Protein 3VZ9 (pdb70)

Solvent-accessible surface area: 9589 Å² total; per-residue (Å²): 134,168,124,157,93,103,68,67,76,63,1,58,69,17,3,40,112,18,0,4,0,36,11,97,188,53,131,111,158,21,37,27,0,3,0,67,12,5,17,85,188,66,37,85,72,71,0,37,0,7,9,16,94,35,169,145,53,48,36,64,30,62,47,24,83,28,104,19,159,38,11,89,111,29,37,94,53,1,94,118,57,115,54,7,16,2,0,0,6,17,0,13,130,14,0,48,54,48,5,154,152,83,111,116,26,22,114,31,0,56,82,0,1,82,1,69,12,37,57,143,24,123,103,45,95,2,61,6,73,18,79,29,114,112,161,44,116,113,5,90,46,83,22,66,173,99,61,113,4,126,13,0,44,77,0,14,86,46,7,57,43,88,77

Sequence (163 aa):
TKERVERLCKSKELFEERLGLEIRRIHNEQLQFIFRHIDHKDPDKPYMFTLSINEQGDYEVTSCTPPLDCISEFQLKVRETNNFSAFIANIRKAFTALSFKQSYVTQLYYKISRIDWDYEVEPARIKGIHYGPDIAQPINMDSSHHSRCFISDYLWSLVPTAW

Secondary structure (DSSP, 8-state):
-HHHHHHHHHHHHHHHHHHTEEEEEETTTEEEEEE-S-STT-TT--EEEEEEE-TTS-EEEEEEES--TTHHHHHHHHHHH--HHHHHHHHHHHHHHHHHHH-/-HHHHHHHHH-EEE-SSS-TTEEEEEE-SSSPPEEEEEE-TTS-HHHHHHHHHHTS----

Radius of gyration: 15.78 Å; Cα contacts (8 Å, |Δi|>4): 241; chains: 2; bounding box: 32×42×46 Å

CATH classification: 3.30.457.50

B-factor: mean 16.28, std 9.47, range [6.33, 53.16]

Nearest PDB structures (foldseek):
  3vza-assembly1_D  TM=9.635E-01  e=3.855E-10  Gallus gallus
  8ppr-assembly1_F  TM=9.169E-01  e=2.476E-07  Homo sapiens
  2ve7-assembly2_D  TM=8.907E-01  e=8.354E-07  Homo sapiens
  8q5h-assembly1_4  TM=8.293E-01  e=1.689E-06  Homo sapiens
  6sy0-assembly1_B  TM=5.023E-01  e=5.402E+00  Plasmodium falciparum 3D7

Structure (mmCIF, N/CA/C/O backbone):
data_3VZ9
#
_entry.id   3VZ9
#
_cell.length_a   47.321
_cell.length_b   58.137
_cell.length_c   58.479
_cell.angle_alpha   90.00
_cell.angle_beta   90.00
_cell.angle_gamma   90.00
#
_symmetry.space_group_name_H-M   'P 21 21 21'
#
loop_
_entity.id
_entity.type
_entity.pdbx_description
1 polymer 'Uncharacterized protein'
2 polymer 'Spc24 protein'
3 water water
#
loop_
_atom_site.group_PDB
_atom_site.id
_atom_site.type_symbol
_atom_site.label_atom_id
_atom_site.label_alt_id
_atom_site.label_comp_id
_atom_site.label_asym_id
_atom_site.label_entity_id
_atom_site.label_seq_id
_atom_site.pdbx_PDB_ins_code
_atom_site.Cartn_x
_atom_site.Cartn_y
_atom_site.Cartn_z
_atom_site.occupancy
_atom_site.B_iso_or_equiv
_atom_site.auth_seq_id
_atom_site.auth_comp_id
_atom_site.auth_asym_id
_atom_site.auth_atom_id
_atom_site.pdbx_PDB_model_num
ATOM 1 N N . THR A 1 3 ? -2.410 -16.623 -21.757 1.00 51.06 131 THR B N 1
ATOM 2 C CA . THR A 1 3 ? -2.461 -15.879 -20.504 1.00 44.86 131 THR B CA 1
ATOM 3 C C . THR A 1 3 ? -3.792 -16.103 -19.789 1.00 34.53 131 THR B C 1
ATOM 4 O O . THR A 1 3 ? -3.929 -15.810 -18.599 1.00 34.93 131 THR B O 1
ATOM 8 N N . LYS A 1 4 ? -4.766 -16.630 -20.526 1.00 39.27 132 LYS B N 1
ATOM 9 C CA . LYS A 1 4 ? -6.077 -16.937 -19.967 1.00 36.20 132 LYS B CA 1
ATOM 10 C C . LYS A 1 4 ? -5.960 -17.971 -18.858 1.00 31.38 132 LYS B C 1
ATOM 11 O O . LYS A 1 4 ? -6.650 -17.882 -17.842 1.00 30.25 132 LYS B O 1
ATOM 17 N N . GLU A 1 5 ? -5.082 -18.950 -19.060 1.00 32.28 133 GLU B N 1
ATOM 18 C CA . GLU A 1 5 ? -4.817 -19.960 -18.043 1.00 30.62 133 GLU B CA 1
ATOM 19 C C . GLU A 1 5 ? -4.300 -19.318 -16.762 1.00 29.30 133 GLU B C 1
ATOM 20 O O . GLU A 1 5 ? -4.780 -19.623 -15.674 1.00 26.05 133 GLU B O 1
ATOM 26 N N . ARG A 1 6 ? -3.332 -18.417 -16.898 1.00 30.23 134 ARG B N 1
ATOM 27 C CA . ARG A 1 6 ? -2.726 -17.782 -15.731 1.00 28.48 134 ARG B CA 1
ATOM 28 C C . ARG A 1 6 ? -3.723 -16.963 -14.912 1.00 24.58 134 ARG B C 1
ATOM 29 O O . ARG A 1 6 ? -3.773 -17.088 -13.691 1.00 23.45 134 ARG B O 1
ATOM 37 N N . VAL A 1 7 ? -4.515 -16.133 -15.584 1.00 25.54 135 VAL B N 1
ATOM 38 C CA . VAL A 1 7 ? -5.506 -15.300 -14.903 1.00 27.54 135 VAL B CA 1
ATOM 39 C C . VAL A 1 7 ? -6.559 -16.155 -14.199 1.00 22.73 135 VAL B C 1
ATOM 40 O O . VAL A 1 7 ? -6.955 -15.875 -13.064 1.00 22.35 135 VAL B O 1
ATOM 44 N N . GLU A 1 8 ? -7.001 -17.202 -14.888 1.00 22.81 136 GLU B N 1
ATOM 45 C CA . GLU A 1 8 ? -7.936 -18.166 -14.328 1.00 23.35 136 GLU B CA 1
ATOM 46 C C . GLU A 1 8 ? -7.374 -18.799 -13.066 1.00 21.24 136 GLU B C 1
ATOM 47 O O . GLU A 1 8 ? -8.072 -18.909 -12.060 1.00 18.64 136 GLU B O 1
ATOM 53 N N . ARG A 1 9 ? -6.112 -19.215 -13.125 1.00 21.67 137 ARG B N 1
ATOM 54 C CA . ARG A 1 9 ? -5.464 -19.839 -11.980 1.00 21.01 137 ARG B CA 1
ATOM 55 C C . ARG A 1 9 ? -5.341 -18.864 -10.820 1.00 17.44 137 ARG B C 1
ATOM 56 O O . ARG A 1 9 ? -5.478 -19.264 -9.670 1.00 16.96 137 ARG B O 1
ATOM 64 N N . LEU A 1 10 ? -5.095 -17.590 -11.120 1.00 17.68 138 LEU B N 1
ATOM 65 C CA . LEU A 1 10 ? -5.015 -16.575 -10.069 1.00 17.45 138 LEU B CA 1
ATOM 66 C C . LEU A 1 10 ? -6.355 -16.387 -9.359 1.00 15.22 138 LEU B C 1
ATOM 67 O O . LEU A 1 10 ? -6.402 -16.255 -8.136 1.00 14.60 138 LEU B O 1
ATOM 72 N N . CYS A 1 11 ? -7.440 -16.367 -10.125 1.00 15.46 139 CYS B N 1
ATOM 73 C CA . CYS A 1 11 ? -8.775 -16.283 -9.544 1.00 14.50 139 CYS B CA 1
ATOM 74 C C . CYS A 1 11 ? -9.040 -17.506 -8.686 1.00 12.97 139 CYS B C 1
ATOM 75 O O . CYS A 1 11 ? -9.496 -17.393 -7.550 1.00 11.99 139 CYS B O 1
ATOM 78 N N . LYS A 1 12 ? -8.759 -18.677 -9.251 1.00 13.48 140 LYS B N 1
ATOM 79 C CA . LYS A 1 12 ? -9.019 -19.921 -8.553 1.00 12.55 140 LYS B CA 1
ATOM 80 C C . LYS A 1 12 ? -8.252 -19.977 -7.239 1.00 11.02 140 LYS B C 1
ATOM 81 O O . LYS A 1 12 ? -8.797 -20.371 -6.210 1.00 10.54 140 LYS B O 1
ATOM 87 N N . SER A 1 13 ? -6.983 -19.582 -7.279 1.00 11.35 141 SER B N 1
ATOM 88 C CA . SER A 1 13 ? -6.154 -19.556 -6.084 1.00 11.46 141 SER B CA 1
ATOM 89 C C . SER A 1 13 ? -6.750 -18.655 -5.005 1.00 9.85 141 SER B C 1
ATOM 90 O O . SER A 1 13 ? -6.853 -19.055 -3.844 1.00 9.90 141 SER B O 1
ATOM 93 N N . LYS A 1 14 ? -7.139 -17.442 -5.383 1.00 10.79 142 LYS B N 1
ATOM 94 C CA . LYS A 1 14 ? -7.756 -16.512 -4.441 1.00 9.38 142 LYS B CA 1
ATOM 95 C C . LYS A 1 14 ? -8.953 -17.161 -3.771 1.00 8.48 142 LYS B C 1
ATOM 96 O O . LYS A 1 14 ? -9.124 -17.086 -2.551 1.00 8.32 142 LYS B O 1
ATOM 102 N N . GLU A 1 15 ? -9.800 -17.780 -4.578 1.00 8.54 143 GLU B N 1
ATOM 103 C CA . GLU A 1 15 ? -11.038 -18.331 -4.063 1.00 8.13 143 GLU B CA 1
ATOM 104 C C . GLU A 1 15 ? -10.795 -19.537 -3.153 1.00 7.31 143 GLU B C 1
ATOM 105 O O . GLU A 1 15 ? -11.408 -19.657 -2.089 1.00 8.75 143 GLU B O 1
ATOM 111 N N . LEU A 1 16 ? -9.903 -20.430 -3.570 1.00 8.54 144 LEU B N 1
ATOM 112 C CA . LEU A 1 16 ? -9.539 -21.570 -2.732 1.00 8.81 144 LEU B CA 1
ATOM 113 C C . LEU A 1 16 ? -8.922 -21.124 -1.409 1.00 8.18 144 LEU B C 1
ATOM 114 O O . LEU A 1 16 ? -9.255 -21.667 -0.351 1.00 8.58 144 LEU B O 1
ATOM 119 N N . PHE A 1 17 ? -8.021 -20.153 -1.462 1.00 8.62 145 PHE B N 1
ATOM 120 C CA . PHE A 1 17 ? -7.415 -19.647 -0.241 1.00 9.13 145 PHE B CA 1
ATOM 121 C C . PHE A 1 17 ? -8.467 -19.030 0.670 1.00 7.51 145 PHE B C 1
ATOM 122 O O . PHE A 1 17 ? -8.465 -19.280 1.890 1.00 7.88 145 PHE B O 1
ATOM 130 N N . GLU A 1 18 ? -9.353 -18.215 0.109 1.00 7.29 146 GLU B N 1
ATOM 131 C CA . GLU A 1 18 ? -10.341 -17.551 0.934 1.00 8.12 146 GLU B CA 1
ATOM 132 C C . GLU A 1 18 ? -11.206 -18.571 1.669 1.00 7.96 146 GLU B C 1
ATOM 133 O O . GLU A 1 18 ? -11.464 -18.431 2.878 1.00 8.77 146 GLU B O 1
ATOM 139 N N . GLU A 1 19 ? -11.636 -19.597 0.948 1.00 7.81 147 GLU B N 1
ATOM 140 C CA . GLU A 1 19 ? -12.484 -20.630 1.523 1.00 9.30 147 GLU B CA 1
ATOM 141 C C . GLU A 1 19 ? -11.740 -21.510 2.516 1.00 8.71 147 GLU B C 1
ATOM 142 O O . GLU A 1 19 ? -12.256 -21.809 3.598 1.00 12.74 147 GLU B O 1
ATOM 148 N N . ARG A 1 20 ? -10.537 -21.938 2.156 1.00 8.00 148 ARG B N 1
ATOM 149 C CA . ARG A 1 20 ? -9.810 -22.895 2.982 1.00 7.95 148 ARG B CA 1
ATOM 150 C C . ARG A 1 20 ? -9.173 -22.265 4.212 1.00 7.39 148 ARG B C 1
ATOM 151 O O . ARG A 1 20 ? -9.165 -22.876 5.299 1.00 8.36 148 ARG B O 1
ATOM 159 N N . LEU A 1 21 ? -8.618 -21.069 4.051 1.00 6.67 149 LEU B N 1
ATOM 160 C CA . LEU A 1 21 ? -8.013 -20.379 5.184 1.00 6.97 149 LEU B CA 1
ATOM 161 C C . LEU A 1 21 ? -9.032 -19.605 6.014 1.00 6.93 149 LEU B C 1
ATOM 162 O O . LEU A 1 21 ? -8.733 -19.165 7.124 1.00 7.96 149 LEU B O 1
ATOM 167 N N . GLY A 1 22 ? -10.220 -19.374 5.465 1.00 6.85 150 GLY B N 1
ATOM 168 C CA . GLY A 1 22 ? -11.179 -18.508 6.132 1.00 7.77 150 GLY B CA 1
ATOM 169 C C . GLY A 1 22 ? -10.669 -17.078 6.269 1.00 6.67 150 GLY B C 1
ATOM 170 O O . GLY A 1 22 ? -10.857 -16.435 7.303 1.00 9.11 150 GLY B O 1
ATOM 171 N N . LEU A 1 23 ? -9.993 -16.586 5.239 1.00 6.62 151 LEU B N 1
ATOM 172 C CA . LEU A 1 23 ? -9.435 -15.237 5.242 1.00 6.43 151 LEU B CA 1
ATOM 173 C C . LEU A 1 23 ? -9.778 -14.556 3.931 1.00 6.33 151 LEU B C 1
ATOM 174 O O . LEU A 1 23 ? -9.397 -15.047 2.875 1.00 6.78 151 LEU B O 1
ATOM 179 N N . GLU A 1 24 ? -10.511 -13.444 4.020 1.00 6.42 152 GLU B N 1
ATOM 180 C CA . GLU A 1 24 ? -10.861 -12.612 2.883 1.00 6.84 152 GLU B CA 1
ATOM 181 C C . GLU A 1 24 ? -10.063 -11.318 2.997 1.00 6.75 152 GLU B C 1
ATOM 182 O O . GLU A 1 24 ? -9.911 -10.784 4.088 1.00 8.04 152 GLU B O 1
ATOM 188 N N . ILE A 1 25 ? -9.547 -10.824 1.880 1.00 7.53 153 ILE B N 1
ATOM 189 C CA . ILE A 1 25 ? -8.744 -9.610 1.882 1.00 7.58 153 ILE B CA 1
ATOM 190 C C . ILE A 1 25 ? -9.443 -8.616 0.963 1.00 8.43 153 ILE B C 1
ATOM 191 O O . ILE A 1 25 ? -9.620 -8.891 -0.224 1.00 10.96 153 ILE B O 1
ATOM 196 N N . ARG A 1 26 ? -9.871 -7.480 1.517 1.00 8.35 154 ARG B N 1
ATOM 197 C CA . ARG A 1 26 ? -10.709 -6.511 0.809 1.00 9.45 154 ARG B CA 1
ATOM 198 C C . ARG A 1 26 ? -10.000 -5.177 0.689 1.00 9.09 154 ARG B C 1
ATOM 199 O O . ARG A 1 26 ? -9.497 -4.657 1.678 1.00 10.11 154 ARG B O 1
ATOM 207 N N . ARG A 1 27 ? -9.991 -4.602 -0.511 1.00 11.21 155 ARG B N 1
ATOM 208 C CA . ARG A 1 27 ? -9.398 -3.291 -0.727 1.00 12.07 155 ARG B CA 1
ATOM 209 C C . ARG A 1 27 ? -10.392 -2.197 -0.387 1.00 12.89 155 ARG B C 1
ATOM 210 O O . ARG A 1 27 ? -11.522 -2.193 -0.891 1.00 15.62 155 ARG B O 1
ATOM 218 N N . ILE A 1 28 ? -9.963 -1.214 0.398 1.00 14.20 156 ILE B N 1
ATOM 219 C CA . ILE A 1 28 ? -10.826 -0.092 0.721 1.00 16.22 156 ILE B CA 1
ATOM 220 C C . ILE A 1 28 ? -10.107 1.231 0.467 1.00 18.72 156 ILE B C 1
ATOM 221 O O . ILE A 1 28 ? -8.969 1.253 -0.006 1.00 19.25 156 ILE B O 1
ATOM 226 N N . HIS A 1 29 ? -10.789 2.329 0.773 1.00 21.26 157 HIS B N 1
ATOM 227 C CA . HIS A 1 29 ? -10.274 3.675 0.540 1.00 24.81 157 HIS B CA 1
ATOM 228 C C . HIS A 1 29 ? -8.932 3.928 1.221 1.00 23.84 157 HIS B C 1
ATOM 229 O O . HIS A 1 29 ? -8.562 3.232 2.168 1.00 23.71 157 HIS B O 1
ATOM 236 N N . ASN A 1 30 ? -8.221 4.938 0.728 1.00 24.71 158 ASN B N 1
ATOM 237 C CA . ASN A 1 30 ? -6.938 5.357 1.288 1.00 28.99 158 ASN B CA 1
ATOM 238 C C . ASN A 1 30 ? -5.879 4.257 1.259 1.00 27.07 158 ASN B C 1
ATOM 239 O O . ASN A 1 30 ? -5.045 4.170 2.159 1.00 28.88 158 ASN B O 1
ATOM 244 N N . GLU A 1 31 ? -5.926 3.426 0.219 1.00 24.73 159 GLU B N 1
ATOM 245 C CA . GLU A 1 31 ? -4.923 2.388 -0.009 1.00 25.11 159 GLU B CA 1
ATOM 246 C C . GLU A 1 31 ? -4.764 1.461 1.191 1.00 24.85 159 GLU B C 1
ATOM 247 O O . GLU A 1 31 ? -3.649 1.165 1.622 1.00 27.50 159 GLU B O 1
ATOM 253 N N . GLN A 1 32 ? -5.890 1.008 1.726 1.00 18.08 160 GLN B N 1
ATOM 254 C CA . GLN A 1 32 ? -5.881 0.116 2.871 1.00 16.51 160 GLN B CA 1
ATOM 255 C C . GLN A 1 32 ? -6.443 -1.234 2.477 1.00 13.23 160 GLN B C 1
ATOM 256 O O . GLN A 1 32 ? -7.213 -1.341 1.513 1.00 14.63 160 GLN B O 1
ATOM 262 N N . LEU A 1 33 ? -6.044 -2.254 3.227 1.00 11.85 161 LEU B N 1
ATOM 263 C CA . LEU A 1 33 ? -6.582 -3.597 3.068 1.00 10.50 161 LEU B CA 1
ATOM 264 C C . LEU A 1 33 ? -7.219 -4.047 4.361 1.00 8.71 161 LEU B C 1
ATOM 265 O O . LEU A 1 33 ? -6.617 -3.924 5.434 1.00 11.24 161 LEU B O 1
ATOM 270 N N . GLN A 1 34 ? -8.424 -4.589 4.253 1.00 8.30 162 GLN B N 1
ATOM 271 C CA . GLN A 1 34 ? -9.071 -5.256 5.373 1.00 8.33 162 GLN B CA 1
ATOM 272 C C . GLN A 1 34 ? -8.804 -6.748 5.290 1.00 7.38 162 GLN B C 1
ATOM 273 O O . GLN A 1 34 ? -8.968 -7.363 4.233 1.00 9.28 162 GLN B O 1
ATOM 279 N N . PHE A 1 35 ? -8.409 -7.327 6.415 1.00 7.30 163 PHE B N 1
ATOM 280 C CA . PHE A 1 35 ? -8.210 -8.759 6.550 1.00 7.67 163 PHE B CA 1
ATOM 281 C C . PHE A 1 35 ? -9.359 -9.275 7.400 1.00 7.09 163 PHE B C 1
ATOM 282 O O . PHE A 1 35 ? -9.454 -8.936 8.577 1.00 9.01 163 PHE B O 1
ATOM 290 N N . ILE A 1 36 ? -10.233 -10.071 6.793 1.00 7.50 164 ILE B N 1
ATOM 291 C CA . ILE A 1 36 ? -11.417 -10.593 7.460 1.00 8.21 164 ILE B CA 1
ATOM 292 C C . ILE A 1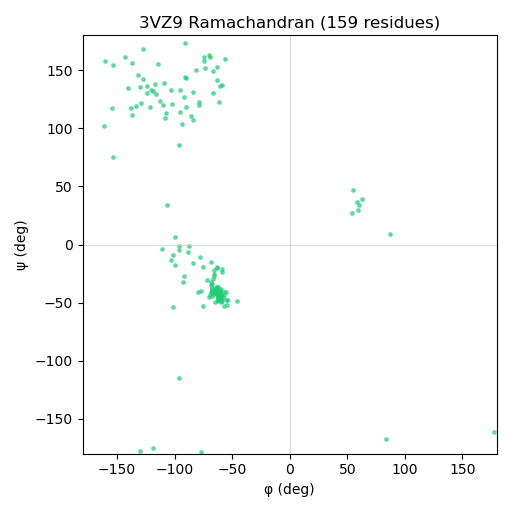 36 ? -11.232 -12.085 7.724 1.00 6.98 164 ILE B C 1
ATOM 293 O O . ILE A 1 36 ? -11.246 -12.897 6.795 1.00 7.57 164 ILE B O 1
ATOM 298 N N . PHE A 1 37 ? -11.045 -12.441 8.991 1.00 7.37 165 PHE B N 1
ATOM 299 C CA . PHE A 1 37 ? -10.965 -13.837 9.390 1.00 7.68 165 PHE B CA 1
ATOM 300 C C . PHE A 1 37 ? -12.338 -14.348 9.772 1.00 8.03 165 PHE B C 1
ATOM 301 O O . PHE A 1 37 ? -13.031 -13.757 10.589 1.00 9.66 165 PHE B O 1
ATOM 309 N N . ARG A 1 38 ? -12.714 -15.459 9.155 1.00 7.25 166 ARG B N 1
ATOM 310 C CA . ARG A 1 38 ? -13.858 -16.234 9.586 1.00 7.17 166 ARG B CA 1
ATOM 311 C C . ARG A 1 38 ? -13.312 -17.613 9.977 1.00 7.13 166 ARG B C 1
ATOM 312 O O . ARG A 1 38 ? -12.092 -17.811 9.996 1.00 8.12 166 ARG B O 1
ATOM 320 N N . HIS A 1 39 ? -14.184 -18.544 10.322 1.00 7.57 167 HIS B N 1
ATOM 321 C CA . HIS A 1 39 ? -13.739 -19.855 10.783 1.00 8.62 167 HIS B CA 1
ATOM 322 C C . HIS A 1 39 ? -12.854 -19.730 12.017 1.00 8.43 167 HIS B C 1
ATOM 323 O O . HIS A 1 39 ? -11.884 -20.481 12.175 1.00 10.38 167 HIS B O 1
ATOM 330 N N . ILE A 1 40 ? -13.193 -18.769 12.870 1.00 9.04 168 ILE B N 1
ATOM 331 C CA . ILE A 1 40 ? -12.486 -18.501 14.115 1.00 9.99 168 ILE B CA 1
ATOM 332 C C . ILE A 1 40 ? -13.288 -19.098 15.281 1.00 11.31 168 ILE B C 1
ATOM 333 O O . ILE A 1 40 ? -12.759 -19.883 16.072 1.00 14.07 168 ILE B O 1
ATOM 338 N N . ASP A 1 41 ? -14.564 -18.719 15.358 1.00 12.72 169 ASP B N 1
ATOM 339 C CA . ASP A 1 41 ? -15.520 -19.224 16.344 1.00 14.55 169 ASP B CA 1
ATOM 340 C C . ASP A 1 41 ? -16.138 -20.525 15.828 1.00 12.93 169 ASP B C 1
ATOM 341 O O . ASP A 1 41 ? -16.928 -20.524 14.881 1.00 14.66 169 ASP B O 1
ATOM 346 N N . HIS A 1 42 ? -15.786 -21.634 16.467 1.00 15.36 170 HIS B N 1
ATOM 347 C CA . HIS A 1 42 ? -16.276 -22.946 16.048 1.00 16.56 170 HIS B CA 1
ATOM 348 C C . HIS A 1 42 ? -17.817 -23.065 16.075 1.00 18.42 170 HIS B C 1
ATOM 349 O O . HIS A 1 42 ? -18.389 -23.927 15.405 1.00 20.23 170 HIS B O 1
ATOM 356 N N . LYS A 1 43 ? -18.484 -22.208 16.848 1.00 17.45 171 LYS B N 1
ATOM 357 C CA . LYS A 1 43 ? -19.942 -22.235 16.933 1.00 19.60 171 LYS B CA 1
ATOM 358 C C . LYS A 1 43 ? -20.617 -21.233 16.003 1.00 18.25 171 LYS B C 1
ATOM 359 O O . LYS A 1 43 ? -21.846 -21.190 15.922 1.00 20.21 171 LYS B O 1
ATOM 365 N N . ASP A 1 44 ? -19.823 -20.418 15.322 1.00 16.58 172 ASP B N 1
ATOM 366 C CA . ASP A 1 44 ? -20.369 -19.442 14.400 1.00 16.22 172 ASP B CA 1
ATOM 367 C C . ASP A 1 44 ? -19.282 -19.202 13.376 1.00 13.98 172 ASP B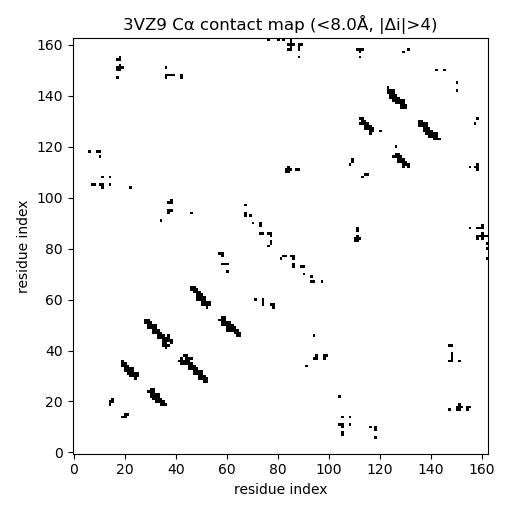 C 1
ATOM 368 O O . ASP A 1 44 ? -18.582 -18.193 13.430 1.00 14.17 172 ASP B O 1
ATOM 373 N N . PRO A 1 45 ? -19.102 -20.158 12.452 1.00 14.46 173 PRO B N 1
ATOM 374 C CA . PRO A 1 45 ? -17.956 -20.096 11.540 1.00 14.06 173 PRO B CA 1
ATOM 375 C C . PRO A 1 45 ? -17.979 -18.890 10.623 1.00 11.93 173 PRO B C 1
ATOM 376 O O . PRO A 1 45 ? -16.930 -18.558 10.098 1.00 12.02 173 PRO B O 1
ATOM 380 N N . ASP A 1 46 ? -19.127 -18.252 10.427 1.00 13.30 174 ASP B N 1
ATOM 381 C CA . ASP A 1 46 ? -19.171 -17.068 9.584 1.00 13.44 174 ASP B CA 1
ATOM 382 C C . ASP A 1 46 ? -18.902 -15.774 10.359 1.00 12.99 174 ASP B C 1
ATOM 383 O O . ASP A 1 46 ? -18.768 -14.714 9.748 1.00 14.84 174 ASP B O 1
ATOM 388 N N . LYS A 1 47 ? -18.802 -15.864 11.687 1.00 12.71 175 LYS B N 1
ATOM 389 C CA . LYS A 1 47 ? -18.521 -14.681 12.518 1.00 13.46 175 LYS B CA 1
ATOM 390 C C . LYS A 1 47 ? -17.164 -14.085 12.157 1.00 11.63 175 LYS B C 1
ATOM 391 O O . LYS A 1 47 ? -16.152 -14.771 12.229 1.00 10.72 175 LYS B O 1
ATOM 397 N N . PRO A 1 48 ? -17.138 -12.799 11.768 1.00 11.36 176 PRO B N 1
ATOM 398 C CA . PRO A 1 48 ? -15.890 -12.185 11.314 1.00 9.60 176 PRO B CA 1
ATOM 399 C C . PRO A 1 48 ? -15.079 -11.508 12.413 1.00 9.80 176 PRO B C 1
ATOM 400 O O . PRO A 1 48 ? -15.617 -10.879 13.330 1.00 10.44 176 PRO B O 1
ATOM 404 N N . TYR A 1 49 ? -13.764 -11.621 12.265 1.00 8.41 177 TYR B N 1
ATOM 405 C CA . TYR A 1 49 ? -12.784 -10.963 13.117 1.00 8.62 177 TYR B CA 1
ATOM 406 C C . TYR A 1 49 ? -11.840 -10.263 12.154 1.00 6.89 177 TYR B C 1
ATOM 407 O O . TYR A 1 49 ? -11.270 -10.910 11.286 1.00 8.30 177 TYR B O 1
ATOM 416 N N . MET A 1 5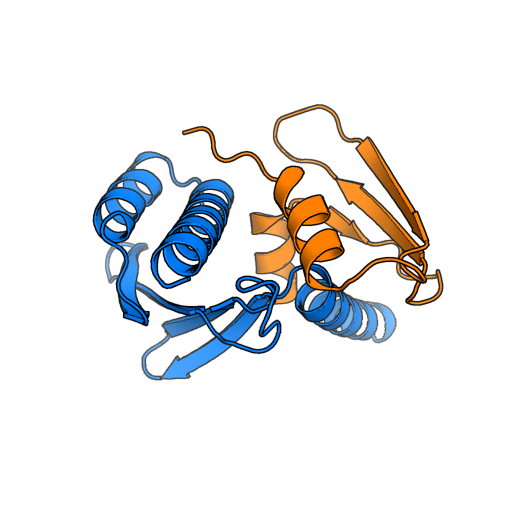0 ? -11.696 -8.946 12.255 1.00 7.58 178 MET B N 1
ATOM 417 C CA . MET A 1 50 ? -11.012 -8.225 11.198 1.00 8.11 178 MET B CA 1
ATOM 418 C C . MET A 1 50 ? -10.042 -7.176 11.709 1.00 7.13 178 MET B C 1
ATOM 419 O O . MET A 1 50 ? -10.169 -6.669 12.829 1.00 8.31 178 MET B O 1
ATOM 424 N N . PHE A 1 51 ? -9.066 -6.850 10.873 1.00 7.78 179 PHE B N 1
ATOM 425 C CA . PHE A 1 51 ? -8.251 -5.677 11.113 1.00 8.11 179 PHE B CA 1
ATOM 426 C C . PHE A 1 51 ? -7.944 -5.032 9.777 1.00 7.30 179 PHE B C 1
ATOM 427 O O . PHE A 1 51 ? -8.071 -5.665 8.721 1.00 8.07 179 PHE B O 1
ATOM 435 N N . THR A 1 52 ? -7.554 -3.763 9.832 1.00 8.06 180 THR B N 1
ATOM 436 C CA . THR A 1 52 ? -7.251 -2.992 8.636 1.00 9.32 180 THR B CA 1
ATOM 437 C C . THR A 1 52 ? -5.787 -2.583 8.653 1.00 7.87 180 THR B C 1
ATOM 438 O O . THR A 1 52 ? -5.248 -2.202 9.702 1.00 8.51 180 THR B O 1
ATOM 442 N N . LEU A 1 53 ? -5.151 -2.695 7.489 1.00 8.17 181 LEU B N 1
ATOM 443 C CA . LEU A 1 53 ? -3.728 -2.450 7.328 1.00 8.83 181 LEU B CA 1
ATOM 444 C C . LEU A 1 53 ? -3.463 -1.392 6.273 1.00 8.26 181 LEU B C 1
ATOM 445 O O . LEU A 1 53 ? -4.063 -1.411 5.192 1.00 9.53 181 LEU B O 1
ATOM 450 N N . SER A 1 54 ? -2.546 -0.488 6.590 1.00 9.86 182 SER B N 1
ATOM 451 C CA . SER A 1 54 ? -2.053 0.478 5.634 1.00 10.05 182 SER B CA 1
ATOM 452 C C . SER A 1 54 ? -0.537 0.412 5.613 1.00 9.52 182 SER B C 1
ATOM 453 O O . SER A 1 54 ? 0.083 -0.222 6.472 1.00 10.41 182 SER B O 1
ATOM 456 N N . ILE A 1 55 ? 0.052 1.057 4.611 1.00 11.50 183 ILE B N 1
ATOM 457 C CA . ILE A 1 55 ? 1.490 1.270 4.561 1.00 13.13 183 ILE B CA 1
ATOM 458 C C . ILE A 1 55 ? 1.703 2.766 4.709 1.00 12.69 183 ILE B C 1
ATOM 459 O O . ILE A 1 55 ? 1.147 3.546 3.931 1.00 14.90 183 ILE B O 1
ATOM 464 N N . ASN A 1 56 ? 2.481 3.176 5.707 1.00 13.89 184 ASN B N 1
ATOM 465 C CA . ASN A 1 56 ? 2.704 4.602 5.927 1.00 14.54 184 ASN B CA 1
ATOM 466 C C . ASN A 1 56 ? 3.696 5.197 4.934 1.00 14.56 184 ASN B C 1
ATOM 467 O O . ASN A 1 56 ? 4.203 4.505 4.046 1.00 14.78 184 ASN B O 1
ATOM 472 N N . GLU A 1 57 ? 3.968 6.483 5.091 1.00 16.26 185 GLU B N 1
ATOM 473 C CA . GLU A 1 57 ? 4.782 7.203 4.126 1.00 17.05 185 GLU B CA 1
ATOM 474 C C . GLU A 1 57 ? 6.242 6.763 4.115 1.00 16.22 185 GLU B C 1
ATOM 475 O O . GLU A 1 57 ? 6.976 7.088 3.188 1.00 18.71 185 GLU B O 1
ATOM 481 N N . GLN A 1 58 ? 6.664 6.044 5.145 1.00 12.86 186 GLN B N 1
ATOM 482 C CA . GLN A 1 58 ? 8.021 5.515 5.209 1.00 11.98 186 GLN B CA 1
ATOM 483 C C . GLN A 1 58 ? 8.081 4.036 4.814 1.00 11.04 186 GLN B C 1
ATOM 484 O O . GLN A 1 58 ? 9.136 3.395 4.930 1.00 10.98 186 GLN B O 1
ATOM 490 N N . GLY A 1 59 ? 6.958 3.494 4.349 1.00 10.77 187 GLY B N 1
ATOM 491 C CA . GLY A 1 59 ? 6.903 2.106 3.926 1.00 11.17 187 GLY B CA 1
ATOM 492 C C . GLY A 1 59 ? 6.606 1.109 5.036 1.00 9.41 187 GLY B C 1
ATOM 493 O O . GLY A 1 59 ? 6.679 -0.102 4.807 1.00 10.30 187 GLY B O 1
ATOM 494 N N . ASP A 1 60 ? 6.252 1.595 6.224 1.00 9.19 188 ASP B N 1
ATOM 495 C CA . ASP A 1 60 ? 5.985 0.713 7.358 1.00 8.98 188 ASP B CA 1
ATOM 496 C C . ASP A 1 60 ? 4.531 0.280 7.444 1.00 8.79 188 ASP B C 1
ATOM 497 O O . ASP A 1 60 ? 3.611 1.061 7.177 1.00 10.20 188 ASP B O 1
ATOM 502 N N . TYR A 1 61 ? 4.338 -0.966 7.859 1.00 8.76 189 TYR B N 1
ATOM 503 C CA . TYR A 1 61 ? 3.012 -1.471 8.177 1.00 9.35 189 TYR B CA 1
ATOM 504 C C . TYR A 1 61 ? 2.377 -0.665 9.312 1.00 8.66 189 TYR B C 1
ATOM 505 O O . TYR A 1 61 ? 3.016 -0.363 10.322 1.00 9.52 189 TYR B O 1
ATOM 514 N N . GLU A 1 62 ? 1.101 -0.341 9.141 1.00 9.23 190 GLU B N 1
ATOM 515 C CA . GLU A 1 62 ? 0.347 0.388 10.142 1.00 9.50 190 GLU B CA 1
ATOM 516 C C . GLU A 1 62 ? -1.052 -0.206 10.276 1.00 8.85 190 GLU B C 1
ATOM 517 O O . GLU A 1 62 ? -1.819 -0.210 9.316 1.00 10.82 190 GLU B O 1
ATOM 523 N N . VAL A 1 63 ? -1.376 -0.732 11.454 1.00 8.44 191 VAL B N 1
ATOM 524 C CA . VAL A 1 63 ? -2.717 -1.230 11.727 1.00 8.80 191 VAL B CA 1
ATOM 525 C C . VAL A 1 63 ? -3.619 -0.039 12.019 1.00 9.01 191 VAL B C 1
ATOM 526 O O . VAL A 1 63 ? -3.350 0.739 12.938 1.00 11.60 191 VAL B O 1
ATOM 530 N N . THR A 1 64 ? -4.670 0.136 11.226 1.00 9.79 192 THR B N 1
ATOM 531 C CA . THR A 1 64 ? -5.531 1.308 11.380 1.00 11.47 192 THR B CA 1
ATOM 532 C C . THR A 1 64 ? -6.859 0.998 12.081 1.00 13.42 192 THR B C 1
ATOM 533 O O . THR A 1 64 ? -7.560 1.916 12.497 1.00 15.76 192 THR B O 1
ATOM 537 N N . SER A 1 65 ? -7.202 -0.279 12.213 1.00 10.84 193 SER B N 1
ATOM 538 C CA . SER A 1 65 ? -8.397 -0.674 12.946 1.00 12.56 193 SER B CA 1
ATOM 539 C C . SER A 1 65 ? -8.268 -2.136 13.324 1.00 9.70 193 SER B C 1
ATOM 540 O O . SER A 1 65 ? -7.537 -2.877 12.676 1.00 9.47 193 SER B O 1
ATOM 543 N N . CYS A 1 66 ? -9.007 -2.558 14.343 1.00 10.13 194 CYS B N 1
ATOM 544 C CA . CYS A 1 66 ? -9.062 -3.965 14.721 1.00 9.24 194 CYS B CA 1
ATOM 545 C C . CYS A 1 66 ? -10.395 -4.203 15.426 1.00 10.48 194 CYS B C 1
ATOM 546 O O . CYS A 1 66 ? -10.668 -3.595 16.460 1.00 12.09 194 CYS B O 1
ATOM 549 N N . THR A 1 67 ? -11.231 -5.059 14.845 1.00 10.20 195 THR B N 1
ATOM 550 C CA . THR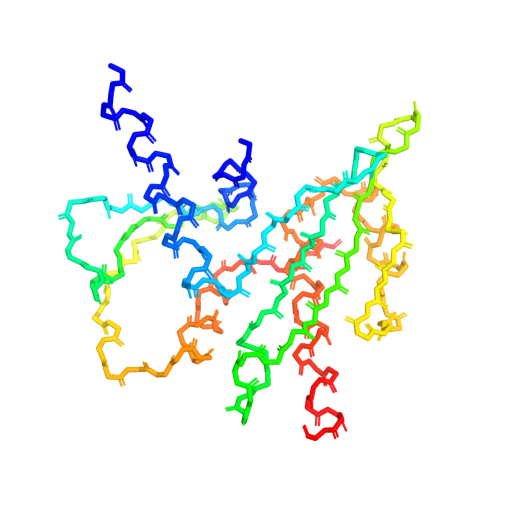 A 1 67 ? -12.589 -5.270 15.332 1.00 12.23 195 THR B CA 1
ATOM 551 C C . THR A 1 67 ? -12.915 -6.756 15.334 1.00 11.34 195 THR B C 1
ATOM 552 O O . THR A 1 67 ? -13.014 -7.364 14.278 1.00 10.07 195 THR B O 1
ATOM 556 N N . PRO A 1 68 ? -13.070 -7.362 16.520 1.00 13.23 196 PRO B N 1
ATOM 557 C CA . PRO A 1 68 ? -12.935 -6.780 17.860 1.00 13.33 196 PRO B CA 1
ATOM 558 C C . PRO A 1 68 ? -11.483 -6.439 18.168 1.00 12.93 196 PRO B C 1
ATOM 559 O O . PRO A 1 68 ? -10.575 -6.934 17.507 1.00 11.73 196 PRO B O 1
ATOM 563 N N . PRO A 1 69 ? -11.271 -5.576 19.164 1.00 12.64 197 PRO B N 1
ATOM 564 C CA . PRO A 1 69 ? -9.903 -5.207 19.529 1.00 13.39 197 PRO B CA 1
ATOM 565 C C . PRO A 1 69 ? -9.088 -6.398 20.032 1.00 12.56 197 PRO B C 1
ATOM 566 O O . PRO A 1 69 ? -9.635 -7.354 20.581 1.00 14.46 197 PRO B O 1
ATOM 570 N N . LEU A 1 70 ? -7.778 -6.308 19.851 1.00 11.85 198 LEU B N 1
ATOM 571 C CA . LEU A 1 70 ? -6.832 -7.297 20.347 1.00 11.71 198 LEU B CA 1
ATOM 572 C C . LEU A 1 70 ? -5.804 -6.603 21.214 1.00 11.08 198 LEU B C 1
ATOM 573 O O . LEU A 1 70 ? -5.197 -5.609 20.804 1.00 12.12 198 LEU B O 1
ATOM 578 N N . ASP A 1 71 ? -5.582 -7.138 22.407 1.00 11.77 199 ASP B N 1
ATOM 579 C CA . ASP A 1 71 ? -4.618 -6.546 23.324 1.00 13.73 199 ASP B CA 1
ATOM 580 C C . ASP A 1 71 ? -3.188 -6.634 22.793 1.00 12.93 199 ASP B C 1
ATOM 581 O O . ASP A 1 71 ? -2.324 -5.864 23.202 1.00 16.93 199 ASP B O 1
ATOM 586 N N . CYS A 1 72 ? -2.935 -7.567 21.883 1.00 11.67 200 CYS B N 1
ATOM 587 C CA . CYS A 1 72 ? -1.578 -7.822 21.411 1.00 12.83 200 CYS B CA 1
ATOM 588 C C . CYS A 1 72 ? -1.225 -7.222 20.048 1.00 10.22 200 CYS B C 1
ATOM 589 O O . CYS A 1 72 ? -0.069 -7.269 19.642 1.00 10.64 200 CYS B O 1
ATOM 592 N N . ILE A 1 73 ? -2.203 -6.691 19.320 1.00 10.40 201 ILE B N 1
ATOM 593 C CA . ILE A 1 73 ? -1.930 -6.325 17.930 1.00 9.31 201 ILE B CA 1
ATOM 594 C C . ILE A 1 73 ? -0.969 -5.137 17.774 1.00 8.63 201 ILE B C 1
ATOM 595 O O . ILE A 1 73 ? -0.183 -5.110 16.833 1.00 9.12 201 ILE B O 1
ATOM 600 N N . SER A 1 74 ? -0.985 -4.189 18.702 1.00 9.80 202 SER B N 1
ATOM 601 C CA . SER A 1 74 ? -0.009 -3.107 18.630 1.00 9.98 202 SER B CA 1
ATOM 602 C C . SER A 1 74 ? 1.418 -3.628 18.781 1.00 8.56 202 SER B C 1
ATOM 603 O O . SER A 1 74 ? 2.328 -3.161 18.090 1.00 9.03 202 SER B O 1
ATOM 606 N N . GLU A 1 75 ? 1.616 -4.595 19.676 1.00 9.42 203 GLU B N 1
ATOM 607 C CA . GLU A 1 75 ? 2.932 -5.212 19.787 1.00 9.73 203 GLU B CA 1
ATOM 608 C C . GLU A 1 75 ? 3.253 -6.028 18.536 1.00 9.16 203 GLU B C 1
ATOM 609 O O . GLU A 1 75 ? 4.403 -6.077 18.101 1.00 9.42 203 GLU B O 1
ATOM 615 N N . PHE A 1 76 ? 2.245 -6.661 17.942 1.00 9.02 204 PHE B N 1
ATOM 616 C CA . PHE A 1 76 ? 2.493 -7.382 16.701 1.00 8.73 204 PHE B CA 1
ATOM 617 C C . PHE A 1 76 ? 2.952 -6.421 15.590 1.00 7.64 204 PHE B C 1
ATOM 618 O O . PHE A 1 76 ? 3.793 -6.778 14.770 1.00 7.86 204 PHE B O 1
ATOM 626 N N . GLN A 1 77 ? 2.402 -5.206 15.569 1.00 7.92 205 GLN B N 1
ATOM 627 C CA . GLN A 1 77 ? 2.876 -4.212 14.616 1.00 7.27 205 GLN B CA 1
ATOM 628 C C . GLN A 1 77 ? 4.348 -3.870 14.858 1.00 7.20 205 GLN B C 1
ATOM 629 O O . GLN A 1 77 ? 5.131 -3.799 13.915 1.00 7.51 205 GLN B O 1
ATOM 635 N N . LEU A 1 78 ? 4.729 -3.671 16.117 1.00 7.61 206 LEU B N 1
ATOM 636 C CA . LEU A 1 78 ? 6.132 -3.442 16.430 1.00 7.76 206 LEU B CA 1
ATOM 637 C C . LEU A 1 78 ? 6.980 -4.593 15.871 1.00 7.30 206 LEU B C 1
ATOM 638 O O . LEU A 1 78 ? 8.005 -4.379 15.221 1.00 7.78 206 LEU B O 1
ATOM 643 N N . LYS A 1 79 ? 6.545 -5.819 16.134 1.00 7.66 207 LYS B N 1
ATOM 644 C CA . LYS A 1 79 ? 7.308 -6.989 15.724 1.00 8.00 207 LYS B CA 1
ATOM 645 C C . LYS A 1 79 ? 7.418 -7.120 14.208 1.00 7.60 207 LYS B C 1
ATOM 646 O O . LYS A 1 79 ? 8.470 -7.517 13.695 1.00 8.30 207 LYS B O 1
ATOM 652 N N . VAL A 1 80 ? 6.356 -6.801 13.471 1.00 7.30 208 VAL B N 1
ATOM 653 C CA . VAL A 1 80 ? 6.453 -6.904 12.017 1.00 7.57 208 VAL B CA 1
ATOM 654 C C . VAL A 1 80 ? 7.348 -5.794 11.471 1.00 6.86 208 VAL B C 1
ATOM 655 O O . VAL A 1 80 ? 8.046 -5.990 10.478 1.00 7.63 208 VAL B O 1
ATOM 659 N N . ARG A 1 81 ? 7.376 -4.646 12.139 1.00 7.32 209 ARG B N 1
ATOM 660 C CA . ARG A 1 81 ? 8.282 -3.583 11.711 1.00 8.41 209 ARG B CA 1
ATOM 661 C C . ARG A 1 81 ? 9.734 -3.975 11.941 1.00 7.95 209 ARG B C 1
ATOM 662 O O . ARG A 1 81 ? 10.612 -3.591 11.163 1.00 8.76 209 ARG B O 1
ATOM 670 N N . GLU A 1 82 ? 9.986 -4.728 13.006 1.00 8.49 210 GLU B N 1
ATOM 671 C CA . GLU A 1 82 ? 11.339 -5.146 13.349 1.00 9.32 210 GLU B CA 1
ATOM 672 C C . GLU A 1 82 ? 11.835 -6.328 12.522 1.00 10.21 210 GLU B C 1
ATOM 673 O O . GLU A 1 82 ? 12.998 -6.356 12.108 1.00 13.10 210 GLU B O 1
ATOM 679 N N . THR A 1 83 ? 10.959 -7.298 12.280 1.00 9.03 211 THR B N 1
ATOM 680 C CA . THR A 1 83 ? 11.352 -8.543 11.628 1.00 9.17 211 THR B CA 1
ATOM 681 C C . THR A 1 83 ? 11.029 -8.592 10.138 1.00 7.80 211 THR B C 1
ATOM 682 O O . THR A 1 83 ? 11.566 -9.434 9.417 1.00 8.97 211 THR B O 1
ATOM 686 N N . ASN A 1 84 ? 10.135 -7.714 9.698 1.00 7.57 212 ASN B N 1
ATOM 687 C CA . ASN A 1 84 ? 9.581 -7.761 8.354 1.00 8.41 212 ASN B CA 1
ATOM 688 C C . ASN A 1 84 ? 8.966 -9.109 8.008 1.00 7.99 212 ASN B C 1
ATOM 689 O O . ASN A 1 84 ? 8.896 -9.474 6.840 1.00 9.26 212 ASN B O 1
ATOM 694 N N . ASN A 1 85 ? 8.494 -9.836 9.017 1.00 7.93 213 ASN B N 1
ATOM 695 C CA . ASN A 1 85 ? 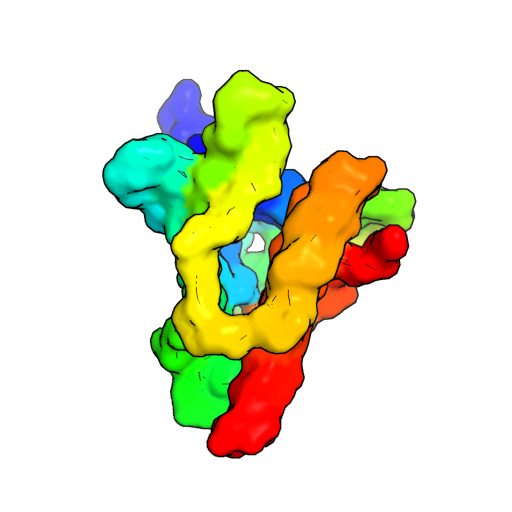7.911 -11.148 8.785 1.00 7.88 213 ASN B CA 1
ATOM 696 C C . ASN A 1 85 ? 6.395 -11.032 8.676 1.00 7.66 213 ASN B C 1
ATOM 697 O O . ASN A 1 85 ? 5.669 -11.185 9.664 1.00 8.01 213 ASN B O 1
ATOM 702 N N . PHE A 1 86 ? 5.916 -10.726 7.475 1.00 7.26 214 PHE B N 1
ATOM 703 C CA . PHE A 1 86 ? 4.494 -10.519 7.269 1.00 7.39 214 PHE B CA 1
ATOM 704 C C . PHE A 1 86 ? 3.677 -11.783 7.556 1.00 7.06 214 PHE B C 1
ATOM 705 O O . PHE A 1 86 ? 2.611 -11.711 8.175 1.00 6.87 214 PHE B O 1
ATOM 713 N N . SER A 1 87 ? 4.181 -12.929 7.118 1.00 7.11 215 SER B N 1
ATOM 714 C CA . SER A 1 87 ? 3.525 -14.197 7.398 1.00 7.54 215 SER B CA 1
ATOM 715 C C . SER A 1 87 ? 3.292 -14.407 8.899 1.00 6.97 215 SER B C 1
ATOM 716 O O . SER A 1 87 ? 2.172 -14.704 9.320 1.00 7.36 215 SER B O 1
ATOM 719 N N . ALA A 1 88 ? 4.347 -14.254 9.699 1.00 7.32 216 ALA B N 1
ATOM 720 C CA . ALA A 1 88 ? 4.208 -14.435 11.143 1.00 8.15 216 ALA B CA 1
ATOM 721 C C . ALA A 1 88 ? 3.256 -13.413 11.769 1.00 7.25 216 ALA B C 1
ATOM 722 O O . ALA A 1 88 ? 2.526 -13.729 12.706 1.00 7.64 216 ALA B O 1
ATOM 724 N N . PHE A 1 89 ? 3.275 -12.189 11.258 1.00 6.84 217 PHE B N 1
ATOM 725 C CA . PHE A 1 89 ? 2.359 -11.144 11.711 1.00 6.88 217 PHE B CA 1
ATOM 726 C C . PHE A 1 89 ? 0.909 -11.593 11.536 1.00 6.92 217 PHE B C 1
ATOM 727 O O . PHE A 1 89 ? 0.113 -11.573 12.486 1.00 7.42 217 PHE B O 1
ATOM 735 N N . ILE A 1 90 ? 0.558 -12.028 10.332 1.00 6.94 218 ILE B N 1
ATOM 736 C CA . ILE A 1 90 ? -0.807 -12.452 10.074 1.00 7.48 218 ILE B CA 1
ATOM 737 C C . ILE A 1 90 ? -1.173 -13.701 10.875 1.00 7.21 218 ILE B C 1
ATOM 738 O O . ILE A 1 90 ? -2.273 -13.787 11.433 1.00 7.65 218 ILE B O 1
ATOM 743 N N . ALA A 1 91 ? -0.256 -14.665 10.936 1.00 7.42 219 ALA B N 1
ATOM 744 C CA . ALA A 1 91 ? -0.522 -15.894 11.678 1.00 8.08 219 ALA B CA 1
ATOM 745 C C . ALA A 1 91 ? -0.716 -15.630 13.166 1.00 7.56 219 ALA B C 1
ATOM 746 O O . ALA A 1 91 ? -1.571 -16.250 13.809 1.00 8.35 219 ALA B O 1
ATOM 748 N N . ASN A 1 92 ? 0.068 -14.704 13.716 1.00 7.92 220 ASN B N 1
ATOM 749 C CA . ASN A 1 92 ? -0.093 -14.350 15.120 1.00 8.53 220 ASN B CA 1
ATOM 750 C C . ASN A 1 92 ? -1.422 -13.641 15.388 1.00 8.62 220 ASN B C 1
ATOM 751 O O . ASN A 1 92 ? -2.057 -13.881 16.419 1.00 8.63 220 ASN B O 1
ATOM 756 N N . ILE A 1 93 ? -1.851 -12.788 14.463 1.00 7.58 221 ILE B N 1
ATOM 757 C CA . ILE A 1 93 ? -3.150 -12.140 14.591 1.00 7.62 221 ILE B CA 1
ATOM 758 C C . ILE A 1 93 ? -4.269 -13.185 14.580 1.00 7.36 221 ILE B C 1
ATOM 759 O O . ILE A 1 93 ? -5.174 -13.144 15.417 1.00 8.40 221 ILE B O 1
ATOM 764 N N . ARG A 1 94 ? -4.188 -14.147 13.668 1.00 7.96 222 ARG B N 1
ATOM 765 C CA . ARG A 1 94 ? -5.228 -15.168 13.595 1.00 8.86 222 ARG B CA 1
ATOM 766 C C . ARG A 1 94 ? -5.313 -15.939 14.915 1.00 9.70 222 ARG B C 1
ATOM 767 O O . ARG A 1 94 ? -6.402 -16.174 15.441 1.00 10.78 222 ARG B O 1
ATOM 775 N N . LYS A 1 95 ? -4.158 -16.321 15.450 1.00 11.30 223 LYS B N 1
ATOM 776 C CA . LYS A 1 95 ? -4.092 -17.062 16.702 1.00 13.25 223 LYS B CA 1
ATOM 777 C C . LYS A 1 95 ? -4.701 -16.255 17.838 1.00 12.44 223 LYS B C 1
ATOM 778 O O . LYS A 1 95 ? -5.418 -16.796 18.689 1.00 14.08 223 LYS B O 1
ATOM 784 N N . ALA A 1 96 ? -4.419 -14.956 17.847 1.00 11.00 224 ALA B N 1
ATOM 785 C CA . ALA A 1 96 ? -4.959 -14.073 18.868 1.00 11.17 224 ALA B CA 1
ATOM 786 C C . ALA A 1 96 ? -6.481 -13.973 18.793 1.00 9.91 224 ALA B C 1
ATOM 787 O O . ALA A 1 96 ? -7.160 -13.933 19.824 1.00 11.46 224 ALA B O 1
ATOM 789 N N . PHE A 1 97 ? -7.025 -13.929 17.582 1.00 9.36 225 PHE B N 1
ATOM 790 C CA . PHE A 1 97 ? -8.478 -13.920 17.433 1.00 9.33 225 PHE B CA 1
ATOM 791 C C . PHE A 1 97 ? -9.099 -15.242 17.915 1.00 9.68 225 PHE B C 1
ATOM 792 O O . PHE A 1 97 ? -10.157 -15.234 18.533 1.00 10.35 225 PHE B O 1
ATOM 800 N N . THR A 1 98 ? -8.454 -16.369 17.628 1.00 9.21 226 THR B N 1
ATOM 801 C CA . THR A 1 98 ? -8.960 -17.646 18.127 1.00 10.46 226 THR B CA 1
ATOM 802 C C . THR A 1 98 ? -8.995 -17.650 19.654 1.00 10.92 226 THR B C 1
ATOM 803 O O . THR A 1 98 ? -9.973 -18.091 20.258 1.00 12.03 226 THR B O 1
ATOM 807 N N . ALA A 1 99 ? -7.932 -17.158 20.281 1.00 12.06 227 ALA B N 1
ATOM 808 C CA . ALA A 1 99 ? -7.881 -17.110 21.742 1.00 14.72 227 ALA B CA 1
ATOM 809 C C . ALA A 1 99 ? -8.992 -16.230 22.283 1.00 13.72 227 ALA B C 1
ATOM 810 O O . ALA A 1 99 ? -9.646 -16.579 23.264 1.00 15.51 227 ALA B O 1
ATOM 812 N N . LEU A 1 100 ? -9.202 -15.091 21.636 1.00 12.85 228 LEU B N 1
ATOM 813 C CA . LEU A 1 100 ? -10.236 -14.155 22.048 1.00 13.93 228 LEU B CA 1
ATOM 814 C C . LEU A 1 100 ? -11.637 -14.766 21.946 1.00 12.86 228 LEU B C 1
ATOM 815 O O . LEU A 1 100 ? -12.449 -14.624 22.858 1.00 15.48 228 LEU B O 1
ATOM 820 N N . SER A 1 101 ? -11.914 -15.450 20.838 1.00 12.58 229 SER B N 1
ATOM 821 C CA . SER A 1 101 ? -13.225 -16.061 20.640 1.00 12.61 229 SER B CA 1
ATOM 822 C C . SER A 1 101 ? -13.501 -17.078 21.732 1.00 13.77 229 SER B C 1
ATOM 823 O O . SER A 1 101 ? -14.617 -17.168 22.244 1.00 15.50 229 SER B O 1
ATOM 826 N N . PHE A 1 102 ? -12.474 -17.832 22.100 1.00 13.01 230 PHE B N 1
ATOM 827 C CA . PHE A 1 102 ? -12.582 -18.769 23.203 1.00 15.78 230 PHE B CA 1
ATOM 828 C C . PHE A 1 102 ? -12.954 -18.039 24.509 1.00 14.78 230 PHE B C 1
ATOM 829 O O . PHE A 1 102 ? -13.836 -18.488 25.249 1.00 17.79 230 PHE B O 1
ATOM 837 N N . LYS A 1 103 ? -12.311 -16.907 24.779 1.00 16.58 231 LYS B N 1
ATOM 838 C CA . LYS A 1 103 ? -12.611 -16.126 25.981 1.00 19.66 231 LYS B CA 1
ATOM 839 C C . LYS A 1 103 ? -13.999 -15.470 25.948 1.00 18.77 231 LYS B C 1
ATOM 840 O O . LYS A 1 103 ? -14.698 -15.449 26.961 1.00 21.37 231 LYS B O 1
ATOM 846 N N . GLN A 1 104 ? -14.391 -14.941 24.787 1.00 19.00 232 GLN B N 1
ATOM 847 C CA . GLN A 1 104 ? -15.744 -14.418 24.584 1.00 19.49 232 GLN B CA 1
ATOM 848 C C . GLN A 1 104 ? -16.766 -15.520 24.835 1.00 23.18 232 GLN B C 1
ATOM 849 O O . GLN A 1 104 ? -17.933 -15.246 25.137 1.00 26.17 232 GLN B O 1
ATOM 855 N N . SER A 1 105 ? -16.294 -16.758 24.694 1.00 24.03 233 SER B N 1
ATOM 856 C CA . SER A 1 105 ? -17.104 -17.969 24.678 1.00 24.61 233 SER B CA 1
ATOM 857 C C . SER A 1 105 ? -17.966 -18.028 23.421 1.00 27.97 233 SER B C 1
ATOM 858 O O . SER A 1 105 ? -17.447 -17.907 22.306 1.00 21.66 233 SER B O 1
ATOM 861 N N . TYR B 2 14 ? -3.182 -9.066 -6.783 1.00 30.01 136 TYR D N 1
ATOM 862 C CA . TYR B 2 14 ? -2.370 -8.816 -5.601 1.00 26.40 136 TYR D CA 1
ATOM 863 C C . TYR B 2 14 ? -2.773 -9.759 -4.466 1.00 20.69 136 TYR D C 1
ATOM 864 O O . TYR B 2 14 ? -1.939 -10.126 -3.637 1.00 21.34 136 TYR D O 1
ATOM 873 N N . VAL B 2 15 ? -4.052 -10.137 -4.423 1.00 21.88 137 VAL D N 1
ATOM 874 C CA . VAL B 2 15 ? -4.589 -10.937 -3.322 1.00 18.51 137 VAL D CA 1
ATOM 875 C C . VAL B 2 15 ? -3.950 -12.310 -3.277 1.00 17.01 137 VAL D C 1
ATOM 876 O O . VAL B 2 15 ? -3.512 -12.769 -2.224 1.00 15.18 137 VAL D O 1
ATOM 880 N N . THR B 2 16 ? -3.922 -12.964 -4.434 1.00 17.37 138 THR D N 1
ATOM 881 C CA . THR B 2 16 ? -3.394 -14.312 -4.553 1.00 20.84 138 THR D CA 1
ATOM 882 C C . THR B 2 16 ? -1.960 -14.328 -4.070 1.00 19.59 138 THR D C 1
ATOM 883 O O . THR B 2 16 ? -1.529 -15.248 -3.369 1.00 19.40 138 THR D O 1
ATOM 887 N N . GLN B 2 17 ? -1.222 -13.284 -4.428 1.00 17.01 139 GLN D N 1
ATOM 888 C CA . GLN B 2 17 ? 0.154 -13.219 -3.994 1.00 14.02 139 GLN D CA 1
ATOM 889 C C . GLN B 2 17 ? 0.285 -13.056 -2.483 1.00 10.68 139 GLN D C 1
ATOM 890 O O . GLN B 2 17 ? 1.148 -13.694 -1.884 1.00 11.76 139 GLN D O 1
ATOM 896 N N . LEU B 2 18 ? -0.552 -12.226 -1.857 1.00 10.88 140 LEU D N 1
ATOM 897 C CA . LEU B 2 18 ? -0.520 -12.099 -0.396 1.00 9.83 140 LEU D CA 1
ATOM 898 C C . LEU B 2 18 ? -0.791 -13.432 0.277 1.00 7.71 140 LEU D C 1
ATOM 899 O O . LEU B 2 18 ? -0.183 -13.746 1.302 1.00 7.85 140 LEU D O 1
ATOM 904 N N . 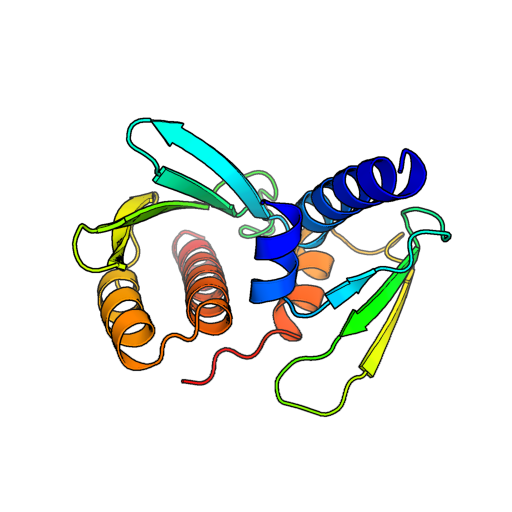TYR B 2 19 ? -1.698 -14.228 -0.283 1.00 7.87 141 TYR D N 1
ATOM 905 C CA . TYR B 2 19 ? -1.966 -15.521 0.324 1.00 7.65 141 TYR D CA 1
ATOM 906 C C . TYR B 2 19 ? -0.736 -16.413 0.311 1.00 6.96 141 TYR D C 1
ATOM 907 O O . TYR B 2 19 ? -0.509 -17.152 1.269 1.00 7.67 141 TYR D O 1
ATOM 916 N N . TYR B 2 20 ? 0.036 -16.379 -0.774 1.00 7.48 142 TYR D N 1
ATOM 917 C CA . TYR B 2 20 ? 1.272 -17.143 -0.814 1.00 7.67 142 TYR D CA 1
ATOM 918 C C . TYR B 2 20 ? 2.293 -16.573 0.176 1.00 6.89 142 TYR D C 1
ATOM 919 O O . TYR B 2 20 ? 2.949 -17.318 0.914 1.00 7.36 142 TYR D O 1
ATOM 928 N N . LYS B 2 21 ? 2.426 -15.255 0.209 1.00 7.11 143 LYS D N 1
ATOM 929 C CA . LYS B 2 21 ? 3.359 -14.632 1.133 1.00 7.49 143 LYS D CA 1
ATOM 930 C C . LYS B 2 21 ? 3.072 -15.076 2.575 1.00 6.86 143 LYS D C 1
ATOM 931 O O . LYS B 2 21 ? 3.994 -15.344 3.347 1.00 8.46 143 LYS D O 1
ATOM 937 N N . ILE B 2 22 ? 1.797 -15.163 2.925 1.00 6.89 144 ILE D N 1
ATOM 938 C CA . ILE B 2 22 ? 1.393 -15.560 4.269 1.00 7.43 144 ILE D CA 1
ATOM 939 C C . ILE B 2 22 ? 1.561 -17.059 4.495 1.00 7.74 144 ILE D C 1
ATOM 940 O O . ILE B 2 22 ? 2.186 -17.495 5.460 1.00 9.62 144 ILE D O 1
ATOM 945 N N . SER B 2 23 ? 0.989 -17.857 3.612 1.00 7.57 145 SER D N 1
ATOM 946 C CA . SER B 2 23 ? 0.865 -19.286 3.870 1.00 7.95 145 SER D CA 1
ATOM 947 C C . SER B 2 23 ? 2.009 -20.129 3.340 1.00 7.23 145 SER D C 1
ATOM 948 O O . SER B 2 23 ? 2.236 -21.237 3.838 1.00 7.94 145 SER D O 1
ATOM 951 N N . ARG B 2 24 ? 2.662 -19.648 2.283 1.00 7.35 146 ARG D N 1
ATOM 952 C CA . ARG B 2 24 ? 3.677 -20.401 1.552 1.00 7.09 146 ARG D CA 1
ATOM 953 C C . ARG B 2 24 ? 3.141 -21.715 0.978 1.00 7.12 146 ARG D C 1
ATOM 954 O O . AR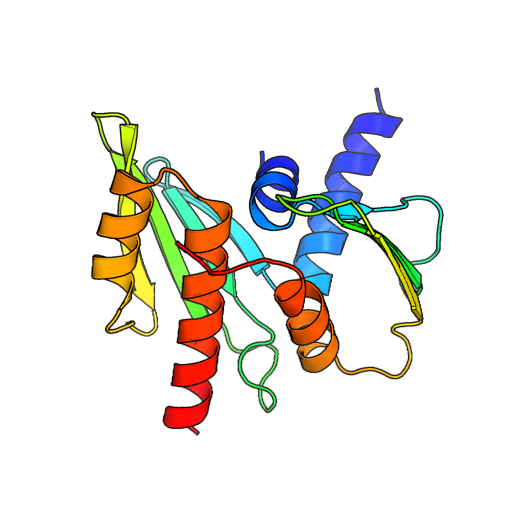G B 2 24 ? 3.888 -22.679 0.788 1.00 8.83 146 ARG D O 1
ATOM 962 N N . ILE B 2 25 ? 1.854 -21.731 0.653 1.00 7.21 147 ILE D N 1
ATOM 963 C CA . ILE B 2 25 ? 1.237 -22.884 0.013 1.00 8.10 147 ILE D CA 1
ATOM 964 C C . ILE B 2 25 ? 1.032 -22.607 -1.465 1.00 7.94 147 ILE D C 1
ATOM 965 O O . ILE B 2 25 ? 0.544 -21.541 -1.836 1.00 9.05 147 ILE D O 1
ATOM 970 N N . ASP B 2 26 ? 1.422 -23.569 -2.295 1.00 8.78 148 ASP D N 1
ATOM 971 C CA . ASP B 2 26 ? 1.089 -23.566 -3.711 1.00 10.74 148 ASP D CA 1
ATOM 972 C C . ASP B 2 26 ? 0.091 -24.688 -3.940 1.00 9.98 148 ASP D C 1
ATOM 973 O O . ASP B 2 26 ? 0.398 -25.854 -3.669 1.00 10.80 148 ASP D O 1
ATOM 978 N N . TRP B 2 27 ? -1.098 -24.354 -4.432 1.00 9.99 149 TRP D N 1
ATOM 979 C CA . TRP B 2 27 ? -2.137 -25.355 -4.656 1.00 9.90 149 TRP D CA 1
ATOM 980 C C . TRP B 2 27 ? -1.977 -26.123 -5.964 1.00 10.60 149 TRP D C 1
ATOM 981 O O . TRP B 2 27 ? -1.480 -25.598 -6.953 1.00 13.40 149 TRP D O 1
ATOM 992 N N . ASP B 2 28 ? -2.436 -27.367 -5.957 1.00 9.74 150 ASP D N 1
ATOM 993 C CA . ASP B 2 28 ? -2.701 -28.114 -7.178 1.00 10.78 150 ASP D CA 1
ATOM 994 C C . ASP B 2 28 ? -4.037 -27.627 -7.716 1.00 10.53 150 ASP D C 1
ATOM 995 O O . ASP B 2 28 ? -5.042 -27.680 -7.015 1.00 11.64 150 ASP D O 1
ATOM 1000 N N . TYR B 2 29 ? -4.039 -27.141 -8.949 1.00 12.24 151 TYR D N 1
ATOM 1001 C CA . TYR B 2 29 ? -5.229 -26.533 -9.542 1.00 12.68 151 TYR D CA 1
ATOM 1002 C C . TYR B 2 29 ? -6.045 -27.484 -10.402 1.00 12.83 151 TYR D C 1
ATOM 1003 O O . TYR B 2 29 ? -7.074 -27.092 -10.948 1.00 14.74 151 TYR D O 1
ATOM 1012 N N . GLU B 2 30 ? -5.592 -28.726 -10.535 1.00 12.58 152 GLU D N 1
ATOM 1013 C CA . GLU B 2 30 ? -6.262 -29.687 -11.398 1.00 13.76 152 GLU D CA 1
ATOM 1014 C C . GLU B 2 30 ? -7.286 -30.521 -10.643 1.00 10.71 152 GLU D C 1
ATOM 1015 O O . GLU B 2 30 ? -8.305 -30.915 -11.210 1.00 12.26 152 GLU D O 1
ATOM 1021 N N . VAL B 2 31 ? -7.014 -30.791 -9.369 1.00 9.88 153 VAL D N 1
ATOM 1022 C CA . VAL B 2 31 ? -7.893 -31.650 -8.598 1.00 9.40 153 VAL D CA 1
ATOM 1023 C C . VAL B 2 31 ? -9.186 -30.940 -8.208 1.00 8.73 153 VAL D C 1
ATOM 1024 O O . VAL B 2 31 ? -9.284 -29.713 -8.240 1.00 10.10 153 VAL D O 1
ATOM 1028 N N . GLU B 2 32 ? -10.180 -31.742 -7.851 1.00 9.58 154 GLU D N 1
ATOM 1029 C CA . GLU B 2 32 ? -11.506 -31.261 -7.494 1.00 9.31 154 GLU D CA 1
ATOM 1030 C C . GLU B 2 32 ? -11.478 -30.525 -6.146 1.00 8.84 154 GLU D C 1
ATOM 1031 O O . GLU B 2 32 ? -10.535 -30.668 -5.368 1.00 9.48 154 GLU D O 1
ATOM 1037 N N . PRO B 2 33 ? -12.514 -29.730 -5.852 1.00 9.28 155 PRO D N 1
ATOM 1038 C CA . PRO B 2 33 ? -12.407 -28.816 -4.705 1.00 9.21 155 PRO D CA 1
ATOM 1039 C C . PRO B 2 33 ? -12.313 -29.465 -3.323 1.00 9.30 155 PRO D C 1
ATOM 1040 O O . PRO B 2 33 ? -11.747 -28.860 -2.420 1.00 9.91 155 PRO D O 1
ATOM 1044 N N . ALA B 2 34 ? -12.851 -30.663 -3.150 1.00 8.90 156 ALA D N 1
ATOM 1045 C CA . ALA B 2 34 ? -12.765 -31.331 -1.858 1.00 10.29 156 ALA D CA 1
ATOM 1046 C C . ALA B 2 34 ? -11.401 -31.956 -1.634 1.00 9.57 156 ALA D C 1
ATOM 1047 O O . ALA B 2 34 ? -11.096 -32.376 -0.520 1.00 13.33 156 ALA D O 1
ATOM 1049 N N . ARG B 2 35 ? -10.570 -32.022 -2.667 1.00 9.21 157 ARG D N 1
ATOM 1050 C CA . ARG B 2 35 ? -9.218 -32.523 -2.499 1.00 9.51 157 ARG D CA 1
ATOM 1051 C C . ARG B 2 35 ? -8.303 -31.336 -2.249 1.00 7.95 157 ARG D C 1
ATOM 1052 O O . ARG B 2 35 ? -7.995 -30.577 -3.164 1.00 9.36 157 ARG D O 1
ATOM 1060 N N . ILE B 2 36 ? -7.911 -31.158 -0.993 1.00 9.27 158 ILE D N 1
ATOM 1061 C CA . ILE B 2 36 ? -6.988 -30.104 -0.625 1.00 9.05 158 ILE D CA 1
ATOM 1062 C C . ILE B 2 36 ? -5.590 -30.642 -0.882 1.00 8.72 158 ILE D C 1
ATOM 1063 O O . ILE B 2 36 ? -5.107 -31.519 -0.172 1.00 10.04 158 ILE D O 1
ATOM 1068 N N . LYS B 2 37 ? -4.965 -30.133 -1.936 1.00 9.07 159 LYS D N 1
ATOM 1069 C CA . LYS B 2 37 ? -3.695 -30.670 -2.388 1.00 9.23 159 LYS D CA 1
ATOM 1070 C C . LYS B 2 37 ? -2.778 -29.552 -2.826 1.00 8.63 159 LYS D C 1
ATOM 1071 O O . LYS B 2 37 ? -3.186 -28.633 -3.534 1.00 9.42 159 LYS D O 1
ATOM 1077 N N . GLY B 2 38 ? -1.530 -29.633 -2.393 1.00 10.02 160 GLY D N 1
ATOM 1078 C CA . GLY B 2 38 ? -0.550 -28.645 -2.774 1.00 10.42 160 GLY D CA 1
ATOM 1079 C C . GLY B 2 38 ? 0.756 -28.945 -2.083 1.00 9.74 160 GLY D C 1
ATOM 1080 O O . GLY B 2 38 ? 0.978 -30.059 -1.617 1.00 12.03 160 GLY D O 1
ATOM 1081 N N . ILE B 2 39 ? 1.626 -27.947 -2.024 1.00 9.57 161 ILE D N 1
ATOM 1082 C CA . ILE B 2 39 ? 2.887 -28.078 -1.316 1.00 10.19 161 ILE D CA 1
ATOM 1083 C C . ILE B 2 39 ? 3.029 -26.872 -0.396 1.00 8.32 161 ILE D C 1
ATOM 1084 O O . ILE B 2 39 ? 2.723 -25.746 -0.791 1.00 8.81 161 ILE D O 1
ATOM 1089 N N . HIS B 2 40 ? 3.457 -27.123 0.839 1.00 8.88 162 HIS D N 1
ATOM 1090 C CA . HIS B 2 40 ? 3.747 -26.081 1.806 1.00 8.17 162 HIS D CA 1
ATOM 1091 C C . HIS B 2 40 ? 5.250 -25.876 1.905 1.00 8.88 162 HIS D C 1
ATOM 1092 O O . HIS B 2 40 ? 5.979 -26.810 2.239 1.00 10.33 162 HIS D O 1
ATOM 1099 N N . TYR B 2 41 ? 5.703 -24.656 1.621 1.00 10.08 163 TYR D N 1
ATOM 1100 C CA . TYR B 2 41 ? 7.115 -24.314 1.653 1.00 11.85 163 TYR D CA 1
ATOM 1101 C C . TYR B 2 41 ? 7.469 -23.679 2.999 1.00 13.76 163 TYR D C 1
ATOM 1102 O O . TYR B 2 41 ? 7.359 -24.343 4.025 1.00 19.63 163 TYR D O 1
ATOM 1111 N N . GLY B 2 42 ? 7.865 -22.412 3.013 1.00 16.13 164 GLY D N 1
ATOM 1112 C CA . GLY B 2 42 ? 8.224 -21.747 4.258 1.00 21.27 164 GLY D CA 1
ATOM 1113 C C . GLY B 2 42 ? 9.658 -22.016 4.678 1.00 21.75 164 GLY D C 1
ATOM 1114 O O . GLY B 2 42 ? 10.446 -22.537 3.888 1.00 22.13 164 GLY D O 1
ATOM 1115 N N . PRO B 2 43 ? 10.004 -21.674 5.930 1.00 25.45 165 PRO D N 1
ATOM 1116 C CA . PRO B 2 43 ? 11.392 -21.772 6.400 1.00 28.01 165 PRO D CA 1
ATOM 1117 C C . PRO B 2 43 ? 11.925 -23.201 6.488 1.00 28.26 165 PRO D C 1
ATOM 1118 O O . PRO B 2 43 ? 13.132 -23.412 6.336 1.00 30.31 165 PRO D O 1
ATOM 1122 N N . ASP B 2 44 ? 11.047 -24.162 6.747 1.00 32.16 166 ASP D N 1
ATOM 1123 C CA . ASP B 2 44 ? 11.461 -25.557 6.840 1.00 35.77 166 ASP D CA 1
ATOM 1124 C C . ASP B 2 44 ? 11.345 -26.242 5.481 1.00 27.34 166 ASP D C 1
ATOM 1125 O O . ASP B 2 44 ? 10.837 -25.654 4.524 1.00 25.00 166 ASP D O 1
ATOM 1130 N N . ILE B 2 45 ? 11.827 -27.479 5.402 1.00 25.30 167 ILE D N 1
ATOM 1131 C CA . ILE B 2 45 ? 11.771 -28.259 4.169 1.00 22.16 167 ILE D CA 1
ATOM 1132 C C . ILE B 2 45 ? 10.325 -28.419 3.703 1.00 19.04 167 ILE D C 1
ATOM 1133 O O . ILE B 2 45 ? 9.433 -28.675 4.507 1.00 20.10 167 ILE D O 1
ATOM 1138 N N . ALA B 2 46 ? 10.096 -28.259 2.403 1.00 15.80 168 ALA D N 1
ATOM 1139 C CA . ALA B 2 46 ? 8.748 -28.287 1.849 1.00 13.28 168 ALA D CA 1
ATOM 1140 C C . ALA B 2 46 ? 8.086 -29.637 2.041 1.00 13.91 168 ALA D C 1
ATOM 1141 O O . ALA B 2 46 ? 8.732 -30.680 1.923 1.00 18.41 168 ALA D O 1
ATOM 1143 N N . GLN B 2 47 ? 6.792 -29.614 2.336 1.00 13.02 169 GLN D N 1
ATOM 1144 C CA . GLN B 2 47 ? 6.028 -30.836 2.552 1.00 13.43 169 GLN D CA 1
ATOM 1145 C C . GLN B 2 47 ? 4.735 -30.808 1.753 1.00 12.17 169 GLN D C 1
ATOM 1146 O O . GLN B 2 47 ? 4.126 -29.759 1.577 1.00 11.96 169 GLN D O 1
ATOM 1152 N N . PRO B 2 48 ? 4.304 -31.976 1.276 1.00 15.57 170 PRO D N 1
ATOM 1153 C CA . PRO B 2 48 ? 3.060 -32.053 0.509 1.00 16.35 170 PRO D CA 1
ATOM 1154 C C . PRO B 2 48 ? 1.831 -31.906 1.395 1.00 15.41 170 PRO D C 1
ATOM 1155 O O . PRO B 2 48 ? 1.863 -32.226 2.584 1.00 18.21 170 PRO D O 1
ATOM 1159 N N . ILE B 2 49 ? 0.762 -31.387 0.802 1.00 12.17 171 ILE D N 1
ATOM 1160 C CA . ILE B 2 49 ? -0.563 -31.381 1.393 1.00 11.68 171 ILE D CA 1
ATOM 1161 C C . ILE B 2 49 ? -1.408 -32.235 0.459 1.00 10.60 171 ILE D C 1
ATOM 1162 O O . ILE B 2 49 ? -1.372 -32.041 -0.749 1.00 11.49 171 ILE D O 1
ATOM 1167 N N . ASN B 2 50 ? -2.136 -33.209 0.992 1.00 11.31 172 ASN D N 1
ATOM 1168 C CA . ASN B 2 50 ? -3.055 -33.990 0.174 1.00 11.68 172 ASN D CA 1
ATOM 1169 C C . ASN B 2 50 ? -4.061 -34.689 1.052 1.00 10.70 172 ASN D C 1
ATOM 1170 O O . ASN B 2 50 ? -3.751 -35.698 1.691 1.00 12.89 172 ASN D O 1
ATOM 1175 N N . MET B 2 51 ? -5.262 -34.139 1.114 1.00 11.38 173 MET D N 1
ATOM 1176 C CA . MET B 2 51 ? -6.276 -34.730 1.953 1.00 12.80 173 MET D CA 1
ATOM 1177 C C . MET B 2 51 ? -7.670 -34.408 1.431 1.00 11.75 173 MET D C 1
ATOM 1178 O O . MET B 2 51 ? -7.879 -33.424 0.717 1.00 13.64 173 MET D O 1
ATOM 1183 N N . ASP B 2 52 ? -8.611 -35.277 1.761 1.00 13.17 174 ASP D N 1
ATOM 1184 C CA . ASP B 2 52 ? -10.000 -35.110 1.391 1.00 12.52 174 ASP D CA 1
ATOM 1185 C C . ASP B 2 52 ? -10.673 -34.335 2.507 1.00 11.97 174 ASP D C 1
ATOM 1186 O O . ASP B 2 52 ? -10.716 -34.807 3.649 1.00 14.04 174 ASP D O 1
ATOM 1191 N N . SER B 2 53 ? -11.191 -33.154 2.198 1.00 12.56 175 SER D N 1
ATOM 1192 C CA . SER B 2 53 ? -11.790 -32.320 3.230 1.00 12.61 175 SER D CA 1
ATOM 1193 C C . SER B 2 53 ? -13.272 -32.628 3.460 1.00 15.71 175 SER D C 1
ATOM 1194 O O . SER B 2 53 ? -13.901 -32.023 4.329 1.00 16.28 175 SER D O 1
ATOM 1197 N N . SER B 2 54 ? -13.812 -33.570 2.687 1.00 16.15 176 SER D N 1
ATOM 1198 C CA . SER B 2 54 ? -15.248 -33.885 2.685 1.00 21.37 176 SER D CA 1
ATOM 1199 C C . SER B 2 54 ? -15.890 -34.010 4.061 1.00 22.89 176 SER D C 1
ATOM 1200 O O . SER B 2 54 ? -16.944 -33.429 4.321 1.00 28.63 176 SER D O 1
ATOM 1203 N N . HIS B 2 55 ? -15.256 -34.771 4.939 1.00 17.13 177 HIS D N 1
ATOM 1204 C CA . HIS B 2 55 ? -15.870 -35.073 6.227 1.00 19.28 177 HIS D CA 1
ATOM 1205 C C . HIS B 2 55 ? -15.218 -34.307 7.369 1.00 18.36 177 HIS D C 1
ATOM 1206 O O . HIS B 2 55 ? -15.117 -34.806 8.493 1.00 22.32 177 HIS D O 1
ATOM 1213 N N . HIS B 2 56 ? -14.788 -33.086 7.071 1.00 17.22 178 HIS D N 1
ATOM 1214 C CA . HIS B 2 56 ? -14.185 -32.210 8.062 1.00 14.89 178 HIS D CA 1
ATOM 1215 C C . HIS B 2 56 ? -14.891 -30.866 8.067 1.00 16.14 178 HIS D C 1
ATOM 1216 O O . HIS B 2 56 ? -15.256 -30.351 7.007 1.00 18.12 178 HIS D O 1
ATOM 1223 N N . SER B 2 57 ? -15.054 -30.272 9.243 1.00 13.63 179 SER D N 1
ATOM 1224 C CA . SER B 2 57 ? -15.697 -28.974 9.320 1.00 14.36 179 SER D CA 1
ATOM 1225 C C . SER B 2 57 ? -14.768 -27.865 8.834 1.00 13.79 179 SER D C 1
ATOM 1226 O O . SER B 2 57 ? -13.541 -28.008 8.832 1.00 13.43 179 SER D O 1
ATOM 1229 N N . ARG B 2 58 ? -15.370 -26.751 8.436 1.00 13.45 180 ARG D N 1
ATOM 1230 C CA . ARG B 2 58 ? -14.622 -25.596 7.951 1.00 14.45 180 ARG D CA 1
ATOM 1231 C C . ARG B 2 58 ? -13.614 -25.071 8.957 1.00 13.00 180 ARG D C 1
ATOM 1232 O O . ARG B 2 58 ? -12.486 -24.740 8.598 1.00 11.31 180 ARG D O 1
ATOM 1240 N N . CYS B 2 59 ? -14.014 -24.972 10.217 1.00 12.90 181 CYS D N 1
ATOM 1241 C CA . CYS B 2 59 ? -13.115 -24.436 11.227 1.00 11.74 181 CYS D CA 1
ATOM 1242 C C . CYS B 2 59 ? -11.929 -25.354 11.493 1.00 10.45 181 CYS D C 1
ATOM 1243 O O . CYS B 2 59 ? -10.802 -24.891 11.650 1.00 10.17 181 CYS D O 1
ATOM 1246 N N . PHE B 2 60 ? -12.178 -26.655 11.547 1.00 9.53 182 PHE D N 1
ATOM 1247 C CA . PHE B 2 60 ? -11.090 -27.594 11.773 1.00 8.99 182 PHE D CA 1
ATOM 1248 C C . PHE B 2 60 ? -10.126 -27.629 10.587 1.00 8.62 182 PHE D C 1
ATOM 1249 O O . PHE B 2 60 ? -8.912 -27.712 10.779 1.00 8.11 182 PHE D O 1
ATOM 1257 N N . ILE B 2 61 ? -10.651 -27.539 9.369 1.00 8.46 183 ILE D N 1
ATOM 1258 C CA . ILE B 2 61 ? -9.796 -27.435 8.185 1.00 8.34 183 ILE D CA 1
ATOM 1259 C C . ILE B 2 61 ? -8.940 -26.166 8.215 1.00 7.20 183 ILE D C 1
ATOM 1260 O O . ILE B 2 61 ? -7.731 -26.214 7.970 1.00 7.46 183 ILE D O 1
ATOM 1265 N N . SER B 2 62 ? -9.552 -25.027 8.524 1.00 7.87 184 SER D N 1
ATOM 1266 C CA . SER B 2 62 ? -8.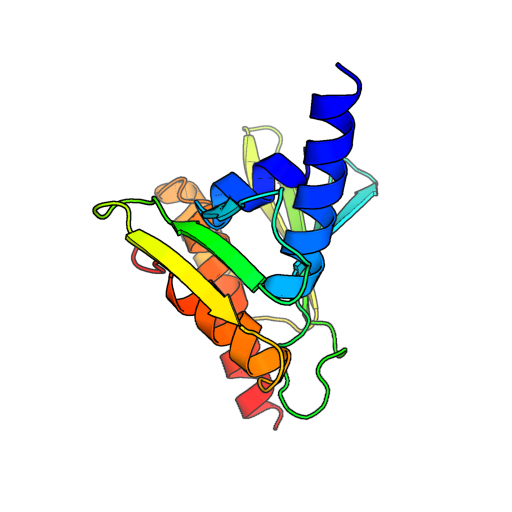781 -23.793 8.598 1.00 7.20 184 SER D CA 1
ATOM 1267 C C . SER B 2 62 ? -7.727 -23.857 9.705 1.00 6.82 184 SER D C 1
ATOM 1268 O O . SER B 2 62 ? -6.587 -23.436 9.485 1.00 7.27 184 SER D O 1
ATOM 1271 N N . ASP B 2 63 ? -8.083 -24.392 10.872 1.00 7.48 185 ASP D N 1
ATOM 1272 C CA . ASP B 2 63 ? -7.105 -24.527 11.948 1.00 7.51 185 ASP D CA 1
ATOM 1273 C C . ASP B 2 63 ? -5.934 -25.414 11.506 1.00 7.02 185 ASP D C 1
ATOM 1274 O O . ASP B 2 63 ? -4.776 -25.110 11.803 1.00 8.24 185 ASP D O 1
ATOM 1279 N N . TYR B 2 64 ? -6.237 -26.497 10.797 1.00 6.97 186 TYR D N 1
ATOM 1280 C CA . TYR B 2 64 ? -5.222 -27.386 10.250 1.00 7.12 186 TYR D CA 1
ATOM 1281 C C . TYR B 2 64 ? -4.283 -26.642 9.283 1.00 6.71 186 TYR D C 1
ATOM 1282 O O . TYR B 2 64 ? -3.059 -26.724 9.405 1.00 7.08 186 TYR D O 1
ATOM 1291 N N . LEU B 2 65 ? -4.835 -25.902 8.330 1.00 6.84 187 LEU D N 1
ATOM 1292 C CA . LEU B 2 65 ? -3.970 -25.226 7.375 1.00 6.88 187 LEU D CA 1
ATOM 1293 C C . LEU B 2 65 ? -3.157 -24.131 8.051 1.00 6.63 187 LEU D C 1
ATOM 1294 O O . LEU B 2 65 ? -1.973 -23.972 7.743 1.00 7.17 187 LEU D O 1
ATOM 1299 N N . TRP B 2 66 ? -3.758 -23.374 8.966 1.00 6.44 188 TRP D N 1
ATOM 1300 C CA . TRP B 2 66 ? -2.994 -22.371 9.693 1.00 7.15 188 TRP D CA 1
ATOM 1301 C C . TRP B 2 66 ? -1.927 -22.992 10.589 1.00 7.24 188 TRP D C 1
ATOM 1302 O O . TRP B 2 66 ? -0.914 -22.347 10.874 1.00 7.42 188 TRP D O 1
ATOM 1313 N N . SER B 2 67 ? -2.119 -24.236 11.018 1.00 7.33 189 SER D N 1
ATOM 1314 C CA . SER B 2 67 ? -1.098 -24.894 11.834 1.00 7.95 189 SER D CA 1
ATOM 1315 C C . SER B 2 67 ? 0.219 -25.069 11.086 1.00 7.53 189 SER D C 1
ATOM 1316 O O . SER B 2 67 ? 1.263 -25.262 11.715 1.00 9.13 189 SER D O 1
ATOM 1319 N N . LEU B 2 68 ? 0.175 -25.015 9.756 1.00 7.55 190 LEU D N 1
ATOM 1320 C CA . LEU B 2 68 ? 1.381 -25.127 8.952 1.00 7.61 190 LEU D CA 1
ATOM 1321 C C . LEU B 2 68 ? 2.231 -23.858 8.973 1.00 7.95 190 LEU D C 1
ATOM 1322 O O . LEU B 2 68 ? 3.413 -23.899 8.618 1.00 9.25 190 LEU D O 1
ATOM 1327 N N . VAL B 2 69 ? 1.627 -22.737 9.349 1.00 7.72 191 VAL D N 1
ATOM 1328 C CA . VAL B 2 69 ? 2.269 -21.437 9.214 1.00 7.97 191 VAL D CA 1
ATOM 1329 C C . VAL B 2 69 ? 2.940 -21.071 10.528 1.00 8.85 191 VAL D C 1
ATOM 1330 O O . VAL B 2 69 ? 2.264 -20.876 11.530 1.00 9.73 191 VAL D O 1
ATOM 1334 N N . PRO B 2 70 ? 4.275 -20.991 10.549 1.00 10.10 192 PRO D N 1
ATOM 1335 C CA . PRO B 2 70 ? 4.911 -20.712 11.840 1.00 11.33 192 PRO D CA 1
ATOM 1336 C C . PRO B 2 70 ? 4.604 -19.319 12.380 1.00 9.97 192 PRO D C 1
ATOM 1337 O O . PRO B 2 70 ? 4.381 -18.357 11.635 1.00 12.18 192 PRO D O 1
ATOM 1341 N N . THR B 2 71 ? 4.578 -19.231 13.703 1.00 11.58 193 THR D N 1
ATOM 1342 C CA . THR B 2 71 ? 4.325 -17.977 14.393 1.00 10.86 193 THR D CA 1
ATOM 1343 C C . THR B 2 71 ? 5.553 -17.445 15.120 1.00 11.06 193 THR D C 1
ATOM 1344 O O . THR B 2 71 ? 5.509 -16.361 15.700 1.00 12.72 193 THR D O 1
ATOM 1348 N N . ALA B 2 72 ? 6.643 -18.205 15.105 1.00 13.26 194 ALA D N 1
ATOM 1349 C CA . ALA B 2 72 ? 7.852 -17.812 15.823 1.00 13.26 194 ALA D CA 1
ATOM 1350 C C . ALA B 2 72 ? 8.487 -16.560 15.230 1.00 14.76 194 ALA D C 1
ATOM 1351 O O . ALA B 2 72 ? 8.703 -16.469 14.020 1.00 16.73 194 ALA D O 1
ATOM 1353 N N . TRP B 2 73 ? 8.779 -15.603 16.103 1.00 16.63 195 TRP D N 1
ATOM 1354 C CA . TRP B 2 73 ? 9.538 -14.412 15.748 1.00 21.03 195 TRP D CA 1
ATOM 1355 C C . TRP B 2 73 ? 10.050 -13.674 16.980 1.00 34.47 195 TRP D C 1
ATOM 1356 O O . TRP B 2 73 ? 10.581 -12.570 16.869 1.00 35.76 195 TRP D O 1
#

Foldseek 3Di:
DVVVVVVVVVVLVCCCVPQQWDWDADPPRKIKIWHACLQVVGRRDTWIWMWDQDPVRAIDIDGTVPDFPCLVVLSVVCRVPVPVVVSVVVVSVRSSVVSVVVD/DVVVVVCVQQVWDFDPPDDDQWTWTWHPPPDHIDIDTDGCVPPDPVVVVVVSVVNGDDDD